Protein AF-A0A0D0EZA2-F1 (afdb_monomer)

Secondary structure (DSSP, 8-state):
--HHHHHHHHHHHGGGGB-TTT--BT-SHHHHHHHHHHHHHHHHTT--HHHHHHHHHHHHHHTT--HHHHHHHHHHHHHHHTTT--

Mean predicted aligned error: 2.36 Å

Nearest PDB structures (foldseek):
  5jwr-assembly2_H  TM=5.330E-01  e=1.004E+00  Thermosynechococcus vestitus BP-1
  5n8y-assembly1_M  TM=4.928E-01  e=1.846E+00  Synechococcus elongatus
  9evd-assembly1_3-2  TM=3.142E-01  e=5.007E+00  Polytomella sp. Pringsheim 198.80

pLDDT: mean 95.6, std 2.99, range [81.94, 98.19]

Foldseek 3Di:
DALVVLLVVLLVCVQLQADPPPRAGPPDVRSVVSLLVSLVSCLVRQNALVSQLVSLVVVCVVVVPDPVRSVNRSVVSCVNNVVRHD

Structure (mmCIF, N/CA/C/O backbone):
data_AF-A0A0D0EZA2-F1
#
_entry.id   AF-A0A0D0EZA2-F1
#
loop_
_atom_site.group_PDB
_atom_site.id
_atom_site.type_symbol
_atom_site.label_atom_id
_atom_site.label_alt_id
_atom_site.label_comp_id
_atom_site.label_asym_id
_atom_site.label_entity_id
_atom_site.label_seq_id
_atom_site.pdbx_PDB_ins_code
_atom_site.Cartn_x
_atom_site.Cartn_y
_atom_site.Cartn_z
_atom_site.occupancy
_atom_site.B_iso_or_equiv
_atom_site.auth_seq_id
_atom_site.auth_comp_id
_atom_site.auth_asym_id
_atom_site.auth_atom_id
_atom_site.pdbx_PDB_model_num
ATOM 1 N N . MET A 1 1 ? -9.925 12.377 10.738 1.00 83.06 1 MET A N 1
ATOM 2 C CA . MET A 1 1 ? -9.886 11.843 9.369 1.00 83.06 1 MET A CA 1
ATOM 3 C C . MET A 1 1 ? -10.976 10.798 9.263 1.00 83.06 1 MET A C 1
ATOM 5 O O . MET A 1 1 ? -11.019 9.909 10.108 1.00 83.06 1 MET A O 1
ATOM 9 N N . THR A 1 2 ? -11.888 10.956 8.316 1.00 94.38 2 THR A N 1
ATOM 10 C CA . THR A 1 2 ? -12.923 9.972 7.994 1.00 94.38 2 THR A CA 1
ATOM 11 C C . THR A 1 2 ? -12.305 8.763 7.287 1.00 94.38 2 THR A C 1
ATOM 13 O O . THR A 1 2 ? -11.149 8.796 6.867 1.00 94.38 2 THR A O 1
ATOM 16 N N . HIS A 1 3 ? -13.073 7.683 7.148 1.00 95.12 3 HIS A N 1
ATOM 17 C CA . HIS A 1 3 ? -12.637 6.499 6.409 1.00 95.12 3 HIS A CA 1
ATOM 18 C C . HIS A 1 3 ? -12.287 6.828 4.940 1.00 95.12 3 HIS A C 1
ATOM 20 O O . HIS A 1 3 ? -11.217 6.456 4.467 1.00 95.12 3 HIS A O 1
ATOM 26 N N . SER A 1 4 ? -13.125 7.615 4.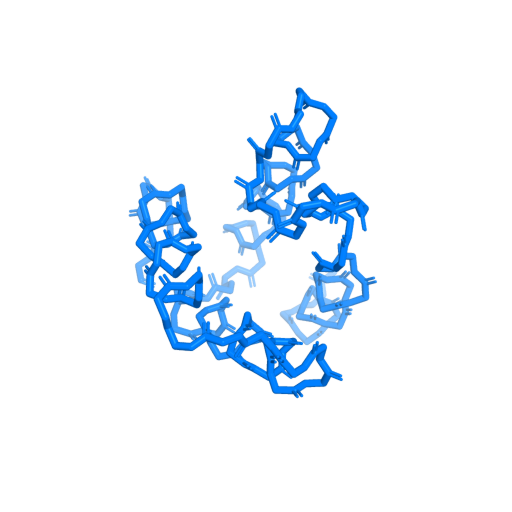252 1.00 95.69 4 SER A N 1
ATOM 27 C CA . SER A 1 4 ? -12.886 8.034 2.858 1.00 95.69 4 SER A CA 1
ATOM 28 C C . SER A 1 4 ? -11.629 8.894 2.710 1.00 95.69 4 SER A C 1
ATOM 30 O O . SER A 1 4 ? -10.821 8.658 1.818 1.00 95.69 4 SER A O 1
ATOM 32 N N . GLU A 1 5 ? -11.417 9.853 3.618 1.00 97.00 5 GLU A N 1
ATOM 33 C CA . GLU A 1 5 ? -10.203 10.684 3.617 1.00 97.00 5 GLU A CA 1
ATOM 34 C C . GLU A 1 5 ? -8.938 9.835 3.827 1.00 97.00 5 GLU A C 1
ATOM 36 O O . GLU A 1 5 ? -7.888 10.120 3.252 1.00 97.00 5 GLU A O 1
ATOM 41 N N . ALA A 1 6 ? -9.030 8.774 4.637 1.00 96.94 6 ALA A N 1
ATOM 42 C CA . ALA A 1 6 ? -7.919 7.855 4.846 1.00 96.94 6 ALA A CA 1
ATOM 43 C C . ALA A 1 6 ? -7.612 7.036 3.589 1.00 96.94 6 ALA A C 1
ATOM 45 O O . ALA A 1 6 ? -6.439 6.904 3.243 1.00 96.94 6 ALA A O 1
ATOM 46 N N . LEU A 1 7 ? -8.632 6.532 2.888 1.00 96.62 7 LEU A N 1
ATOM 47 C CA . LEU A 1 7 ? -8.453 5.838 1.609 1.00 96.62 7 LEU A CA 1
ATOM 48 C C . LEU A 1 7 ? -7.768 6.739 0.577 1.00 96.62 7 LEU A C 1
ATOM 50 O O . LEU A 1 7 ? -6.770 6.336 -0.020 1.00 96.62 7 LEU A O 1
ATOM 54 N N . GLU A 1 8 ? -8.244 7.973 0.410 1.00 97.00 8 GLU A N 1
ATOM 55 C CA . GLU A 1 8 ? -7.659 8.938 -0.528 1.00 97.00 8 GLU A CA 1
ATOM 56 C C . GLU A 1 8 ? -6.192 9.242 -0.205 1.00 97.00 8 GLU A C 1
ATOM 58 O O . GLU A 1 8 ? -5.334 9.236 -1.095 1.00 97.00 8 GLU A O 1
ATOM 63 N N . GLU A 1 9 ? -5.881 9.468 1.072 1.00 97.50 9 GLU A N 1
ATOM 64 C CA . GLU A 1 9 ? -4.523 9.784 1.501 1.00 97.50 9 GLU A CA 1
ATOM 65 C C . GLU A 1 9 ? -3.576 8.585 1.358 1.00 97.50 9 GLU A C 1
ATOM 67 O O . GLU A 1 9 ? -2.429 8.738 0.929 1.00 97.50 9 GLU A O 1
ATOM 72 N N . ILE A 1 10 ? -4.044 7.378 1.684 1.00 97.44 10 ILE A N 1
ATOM 73 C CA . ILE A 1 10 ? -3.285 6.139 1.493 1.00 97.44 10 ILE A CA 1
ATOM 74 C C . ILE A 1 10 ? -3.013 5.920 0.003 1.00 97.44 10 ILE A C 1
ATOM 76 O O . ILE A 1 10 ? -1.860 5.689 -0.371 1.00 97.44 10 ILE A O 1
ATOM 80 N N . ASN A 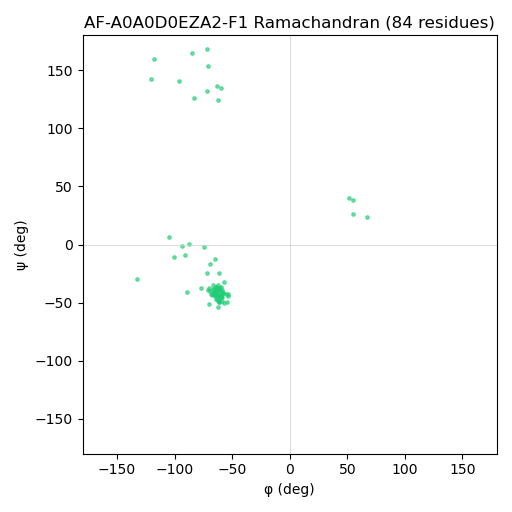1 11 ? -4.033 6.064 -0.846 1.00 96.62 11 ASN A N 1
ATOM 81 C CA . ASN A 1 11 ? -3.913 5.908 -2.293 1.00 96.62 11 ASN A CA 1
ATOM 82 C C . ASN A 1 11 ? -2.910 6.909 -2.884 1.00 96.62 11 ASN A C 1
ATOM 84 O O . ASN A 1 11 ? -2.018 6.536 -3.641 1.00 96.62 11 ASN A O 1
ATOM 88 N N . ARG A 1 12 ? -2.962 8.179 -2.464 1.00 96.75 12 ARG A N 1
ATOM 89 C CA . ARG A 1 12 ? -1.979 9.199 -2.869 1.00 96.75 12 ARG A CA 1
ATOM 90 C C . ARG A 1 12 ? -0.536 8.827 -2.529 1.00 96.75 12 ARG A C 1
ATOM 92 O O . ARG A 1 12 ? 0.383 9.245 -3.231 1.00 96.75 12 ARG A O 1
ATOM 99 N N . ARG A 1 13 ? -0.320 8.098 -1.433 1.00 95.69 13 ARG A N 1
ATOM 100 C CA . ARG A 1 13 ? 1.013 7.729 -0.935 1.00 95.69 13 ARG A CA 1
ATOM 101 C C . ARG A 1 13 ? 1.521 6.394 -1.475 1.00 95.69 13 ARG A C 1
ATOM 103 O O . ARG A 1 13 ? 2.695 6.094 -1.252 1.00 95.69 13 ARG A O 1
ATOM 110 N N . ILE A 1 14 ? 0.689 5.614 -2.168 1.00 96.38 14 ILE A N 1
ATOM 111 C CA . ILE A 1 14 ? 0.968 4.206 -2.484 1.00 96.38 14 ILE A CA 1
ATOM 112 C C . ILE A 1 14 ? 2.267 4.010 -3.270 1.00 96.38 14 ILE A C 1
ATOM 114 O O . ILE A 1 14 ? 3.073 3.151 -2.922 1.00 96.38 14 ILE A O 1
ATOM 118 N N . GLY A 1 15 ? 2.545 4.872 -4.252 1.00 95.44 15 GLY A N 1
ATOM 119 C CA . GLY A 1 15 ? 3.776 4.798 -5.045 1.00 95.44 15 GLY A CA 1
ATOM 120 C C . GLY A 1 15 ? 5.051 4.968 -4.213 1.00 95.44 15 GLY A C 1
ATOM 121 O O . GLY A 1 15 ? 6.097 4.436 -4.566 1.00 95.44 15 GLY A O 1
ATOM 122 N N . GLY A 1 16 ? 4.965 5.639 -3.059 1.00 96.25 16 GLY A N 1
ATOM 123 C CA . GLY A 1 16 ? 6.087 5.826 -2.139 1.00 96.25 16 GLY A CA 1
ATOM 124 C C . GLY A 1 16 ? 6.469 4.580 -1.335 1.00 96.25 16 GLY A C 1
ATOM 125 O O . GLY A 1 16 ? 7.407 4.662 -0.542 1.00 96.25 16 GLY A O 1
ATOM 126 N N . TRP A 1 17 ? 5.744 3.467 -1.492 1.00 97.56 17 TRP A N 1
ATOM 127 C CA . TRP A 1 17 ? 6.022 2.184 -0.833 1.00 97.56 17 TRP A CA 1
ATOM 128 C C . TRP A 1 17 ? 6.874 1.246 -1.689 1.00 97.56 17 TRP A C 1
ATOM 130 O O . TRP A 1 17 ? 7.184 0.134 -1.254 1.00 97.56 17 TRP A O 1
ATOM 140 N N . PHE A 1 18 ? 7.230 1.664 -2.901 1.00 96.75 18 PHE A N 1
ATOM 141 C CA . PHE A 1 18 ? 7.958 0.856 -3.867 1.00 96.75 18 PHE A CA 1
ATOM 142 C C . PHE A 1 18 ? 9.275 1.532 -4.225 1.00 96.75 18 PHE A C 1
ATOM 144 O O . PHE A 1 18 ? 9.333 2.755 -4.365 1.00 96.75 18 PHE A O 1
ATOM 151 N N . GLY A 1 19 ? 10.322 0.730 -4.414 1.00 93.00 19 GLY A N 1
ATOM 152 C CA . GLY A 1 19 ? 11.591 1.236 -4.921 1.00 93.00 19 GLY A CA 1
ATOM 153 C C . GLY A 1 19 ? 11.404 1.869 -6.302 1.00 93.00 19 GLY A C 1
ATOM 154 O O . GLY A 1 19 ? 10.735 1.315 -7.175 1.00 93.00 19 GLY A O 1
ATOM 155 N N . THR A 1 20 ? 11.985 3.048 -6.521 1.00 88.12 20 THR A N 1
ATOM 156 C CA . THR A 1 20 ? 11.775 3.813 -7.763 1.00 88.12 20 THR A CA 1
ATOM 157 C C . THR A 1 20 ? 12.246 3.057 -9.008 1.00 88.12 20 THR A C 1
ATOM 159 O O . THR A 1 20 ? 11.593 3.130 -10.047 1.00 88.12 20 THR A O 1
ATOM 162 N N . ALA A 1 21 ? 13.372 2.341 -8.905 1.00 87.62 21 ALA A N 1
ATOM 163 C CA . ALA A 1 21 ? 14.005 1.656 -10.033 1.00 87.62 21 ALA A CA 1
ATOM 164 C C . ALA A 1 21 ? 13.498 0.220 -10.233 1.00 87.62 21 ALA A C 1
ATOM 166 O O . ALA A 1 21 ? 13.296 -0.203 -11.366 1.00 87.62 21 ALA A O 1
ATOM 167 N N . ASP A 1 22 ? 13.301 -0.528 -9.146 1.00 88.69 22 ASP A N 1
ATOM 168 C CA . ASP A 1 22 ? 12.963 -1.956 -9.184 1.00 88.69 22 ASP A CA 1
ATOM 169 C C . ASP A 1 22 ? 11.470 -2.242 -8.956 1.00 88.69 22 ASP A C 1
ATOM 171 O O . ASP A 1 22 ? 11.020 -3.371 -9.152 1.00 88.69 22 ASP A O 1
ATOM 175 N N . LYS A 1 23 ? 10.700 -1.227 -8.538 1.00 93.81 23 LYS A N 1
ATOM 176 C CA . LYS A 1 23 ? 9.278 -1.317 -8.182 1.00 93.81 23 LYS A CA 1
ATOM 177 C C . LYS A 1 23 ? 9.000 -2.379 -7.116 1.00 93.81 23 LYS A C 1
ATOM 179 O O . LYS A 1 23 ? 7.894 -2.914 -7.028 1.00 93.81 23 LYS A O 1
ATOM 184 N N . ILE A 1 24 ? 9.985 -2.688 -6.274 1.00 95.62 24 ILE A N 1
ATOM 185 C CA . ILE A 1 24 ? 9.857 -3.676 -5.206 1.00 95.62 24 ILE A CA 1
ATOM 186 C C . ILE A 1 24 ? 9.212 -3.023 -3.983 1.00 95.62 24 ILE A C 1
ATOM 188 O O . ILE A 1 24 ? 9.708 -2.031 -3.450 1.00 95.62 24 ILE A O 1
ATOM 192 N N . PHE A 1 25 ? 8.127 -3.621 -3.487 1.00 97.25 25 PHE A N 1
ATOM 193 C CA . PHE A 1 25 ? 7.448 -3.163 -2.274 1.00 97.25 25 PHE A CA 1
ATOM 194 C C . PHE A 1 25 ? 8.363 -3.259 -1.051 1.00 97.25 25 PHE A C 1
ATOM 196 O O . PHE A 1 25 ? 8.857 -4.348 -0.744 1.00 97.25 25 PHE A O 1
ATOM 203 N N . GLY A 1 26 ? 8.565 -2.156 -0.328 1.00 94.00 26 GLY A N 1
ATOM 204 C CA . GLY A 1 26 ? 9.474 -2.119 0.819 1.00 94.00 26 GLY A CA 1
ATOM 205 C C . GLY A 1 26 ? 10.880 -2.593 0.440 1.00 94.00 26 GLY A C 1
ATOM 206 O O . GLY A 1 26 ? 11.479 -3.386 1.169 1.00 94.00 26 GLY A O 1
ATOM 207 N N . GLY A 1 27 ? 11.345 -2.238 -0.765 1.00 90.62 27 GLY A N 1
ATOM 208 C CA . GLY A 1 27 ? 12.686 -2.565 -1.254 1.00 90.62 27 GLY A CA 1
ATOM 209 C C . GLY A 1 27 ? 13.768 -1.839 -0.457 1.00 90.62 27 GLY A C 1
ATOM 210 O O . GLY A 1 27 ? 14.810 -2.420 -0.153 1.00 90.62 27 GLY A O 1
ATOM 211 N N . HIS A 1 28 ? 13.476 -0.609 -0.027 1.00 93.50 28 HIS A N 1
ATOM 212 C CA . HIS A 1 28 ? 14.337 0.175 0.847 1.00 93.50 28 HIS A CA 1
ATOM 213 C C . HIS A 1 28 ? 13.670 0.489 2.186 1.00 93.50 28 HIS A C 1
ATOM 215 O O . HIS A 1 28 ? 12.445 0.491 2.328 1.00 93.50 28 HIS A O 1
ATOM 221 N N . LYS A 1 29 ? 14.502 0.822 3.180 1.00 94.25 29 LYS A N 1
ATOM 222 C CA . LYS A 1 29 ? 14.049 1.145 4.538 1.00 94.25 29 LYS A CA 1
ATOM 223 C C . LYS A 1 29 ? 12.987 2.252 4.561 1.00 94.25 29 LYS A C 1
ATOM 225 O O . LYS A 1 29 ? 12.007 2.129 5.285 1.00 94.25 29 LYS A O 1
ATOM 230 N N . MET A 1 30 ? 13.159 3.306 3.761 1.00 94.69 30 MET A N 1
ATOM 231 C CA . MET A 1 30 ? 12.190 4.407 3.705 1.00 94.69 30 MET A CA 1
ATOM 23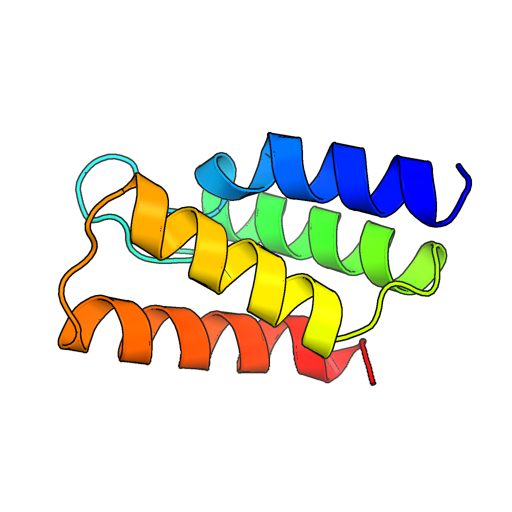2 C C . MET A 1 30 ? 10.836 3.973 3.137 1.00 94.69 30 ME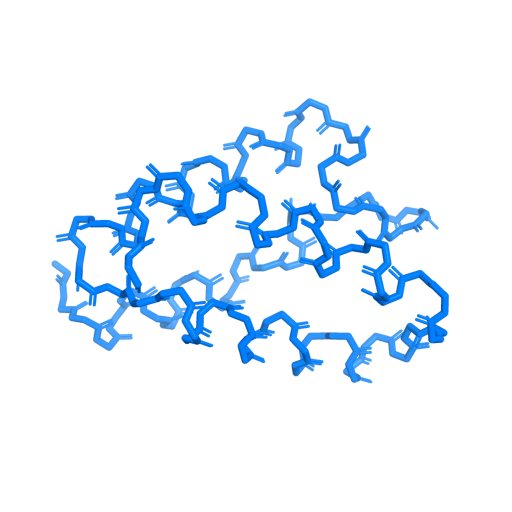T A C 1
ATOM 234 O O . MET A 1 30 ? 9.803 4.422 3.625 1.00 94.69 30 MET A O 1
ATOM 238 N N . ASP A 1 31 ? 10.833 3.097 2.135 1.00 95.69 31 ASP A N 1
ATOM 239 C CA . ASP A 1 31 ? 9.610 2.594 1.507 1.00 95.69 31 ASP A CA 1
ATOM 240 C C . ASP A 1 31 ? 8.822 1.734 2.502 1.00 95.69 31 ASP A C 1
ATOM 242 O O . ASP A 1 31 ? 7.608 1.874 2.655 1.00 95.69 31 ASP A O 1
ATOM 246 N N . GLU A 1 32 ? 9.539 0.882 3.241 1.00 95.19 32 GLU A N 1
ATOM 247 C CA . GLU A 1 32 ? 8.965 0.054 4.299 1.00 95.19 32 GLU A CA 1
ATOM 248 C C . GLU A 1 32 ? 8.423 0.904 5.457 1.00 95.19 32 GLU A C 1
ATOM 250 O O . GLU A 1 32 ? 7.332 0.634 5.966 1.00 95.19 32 GLU A O 1
ATOM 255 N N . ASP A 1 33 ? 9.158 1.938 5.873 1.00 97.25 33 ASP A N 1
ATOM 256 C CA . ASP A 1 33 ? 8.734 2.840 6.942 1.00 97.25 33 ASP A CA 1
ATOM 257 C C . ASP A 1 33 ? 7.454 3.601 6.534 1.00 97.25 33 ASP A C 1
ATOM 259 O O . ASP A 1 33 ? 6.482 3.604 7.295 1.00 97.25 33 ASP A O 1
ATOM 263 N N . ARG A 1 34 ? 7.370 4.104 5.293 1.00 97.50 34 ARG A N 1
ATOM 264 C CA . ARG A 1 34 ? 6.145 4.719 4.740 1.00 97.50 34 ARG A CA 1
ATOM 265 C C . ARG A 1 34 ? 4.969 3.743 4.686 1.00 97.50 34 ARG A C 1
ATOM 267 O O . ARG A 1 34 ? 3.856 4.100 5.074 1.00 97.50 34 ARG A O 1
ATOM 274 N N . ALA A 1 35 ? 5.195 2.502 4.253 1.00 97.31 35 ALA A N 1
ATOM 275 C CA . ALA A 1 35 ? 4.146 1.483 4.222 1.00 97.31 35 ALA A CA 1
ATOM 276 C C . ALA A 1 35 ? 3.645 1.132 5.637 1.00 97.31 35 ALA A C 1
ATOM 278 O O . ALA A 1 35 ? 2.448 0.937 5.860 1.00 97.31 35 ALA A O 1
ATOM 279 N N . LYS A 1 36 ? 4.537 1.102 6.637 1.00 97.44 36 LYS A N 1
ATOM 280 C CA . LYS A 1 36 ? 4.164 0.899 8.047 1.00 97.44 36 LYS A CA 1
ATOM 281 C C . LYS A 1 36 ? 3.352 2.063 8.607 1.00 97.44 36 LYS A C 1
ATOM 283 O O . LYS A 1 36 ? 2.448 1.817 9.408 1.00 97.44 36 LYS A O 1
ATOM 288 N N . GLU A 1 37 ? 3.671 3.297 8.232 1.00 97.25 37 GLU A N 1
ATOM 289 C CA . GLU A 1 37 ? 2.881 4.478 8.594 1.00 97.25 37 GLU A CA 1
ATOM 290 C C . GLU A 1 37 ? 1.485 4.418 7.978 1.00 97.25 37 GLU A C 1
ATOM 292 O O . GLU A 1 37 ? 0.499 4.563 8.701 1.00 97.25 37 GLU A O 1
ATOM 297 N N . ALA A 1 38 ? 1.388 4.089 6.688 1.00 97.06 38 ALA A N 1
ATOM 298 C CA . ALA A 1 38 ? 0.109 3.885 6.016 1.00 97.06 38 ALA A CA 1
ATOM 299 C C . ALA A 1 38 ? -0.720 2.775 6.679 1.00 97.06 38 ALA A C 1
ATOM 301 O O . ALA A 1 38 ? -1.909 2.956 6.913 1.00 97.06 38 ALA A O 1
ATOM 302 N N . ARG A 1 39 ? -0.099 1.663 7.093 1.00 97.31 39 ARG A N 1
ATOM 303 C CA . ARG A 1 39 ? -0.785 0.601 7.849 1.00 97.31 39 ARG A CA 1
ATOM 304 C C . ARG A 1 39 ? -1.334 1.085 9.192 1.00 97.31 39 ARG A C 1
ATOM 306 O O . ARG A 1 39 ? -2.402 0.645 9.607 1.00 97.31 39 ARG A O 1
ATOM 313 N N . LYS A 1 40 ? -0.601 1.946 9.908 1.00 96.81 40 LYS A N 1
ATOM 314 C CA . LYS A 1 40 ? -1.091 2.534 11.168 1.00 96.81 40 LYS A CA 1
ATOM 315 C C . LYS A 1 40 ? -2.301 3.431 10.908 1.00 96.81 40 LYS A C 1
ATOM 317 O O . LYS A 1 40 ? -3.265 3.338 11.658 1.00 96.81 40 LYS A O 1
ATOM 322 N N . LEU A 1 41 ? -2.244 4.248 9.855 1.00 96.25 41 LEU A N 1
ATOM 323 C CA . LEU A 1 41 ? -3.355 5.098 9.432 1.00 96.25 41 LEU A CA 1
ATOM 324 C C . LEU A 1 41 ? -4.583 4.261 9.052 1.00 96.25 41 LEU A C 1
ATOM 326 O O . LEU A 1 41 ? -5.657 4.484 9.595 1.00 96.25 41 LEU A O 1
ATOM 330 N N . ALA A 1 42 ? -4.395 3.243 8.210 1.00 96.94 42 ALA A N 1
ATOM 331 C CA . ALA A 1 42 ? -5.443 2.322 7.785 1.00 96.94 42 ALA A CA 1
ATOM 332 C C . ALA A 1 42 ? -6.159 1.681 8.985 1.00 96.94 42 ALA A C 1
ATOM 334 O O . ALA A 1 42 ? -7.379 1.761 9.097 1.00 96.94 42 ALA A O 1
ATOM 335 N N . ALA A 1 43 ? -5.388 1.141 9.936 1.00 96.81 43 ALA A N 1
ATOM 336 C CA . ALA A 1 43 ? -5.934 0.515 11.137 1.00 96.81 43 ALA A CA 1
ATOM 337 C C . ALA A 1 43 ? -6.706 1.506 12.025 1.00 96.81 43 ALA A C 1
ATOM 339 O O . ALA A 1 43 ? -7.723 1.145 12.607 1.00 96.81 43 ALA A O 1
ATOM 340 N N . ALA A 1 44 ? -6.236 2.752 12.134 1.00 96.69 44 ALA A N 1
ATOM 341 C CA . ALA A 1 44 ? -6.902 3.786 12.925 1.00 96.69 44 ALA A CA 1
ATOM 342 C C . ALA A 1 44 ? -8.206 4.294 12.281 1.00 96.69 44 ALA A C 1
ATOM 344 O O . ALA A 1 44 ? -9.079 4.790 12.989 1.00 96.69 44 ALA A O 1
ATOM 345 N N . SER A 1 45 ? -8.336 4.162 10.960 1.00 96.31 45 SER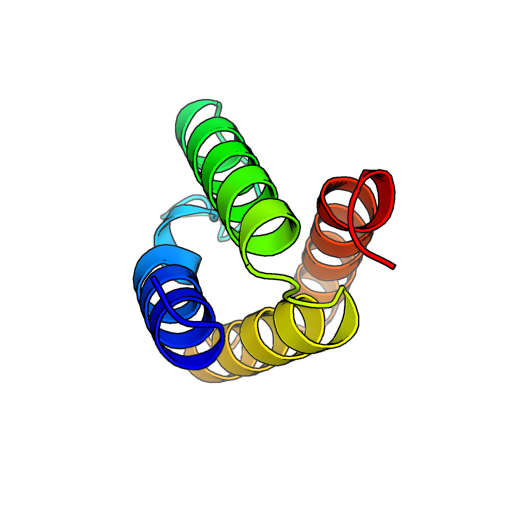 A N 1
ATOM 346 C CA . SER A 1 45 ? -9.475 4.650 10.173 1.00 96.31 45 SER A CA 1
ATOM 347 C C . SER A 1 45 ? -10.436 3.543 9.722 1.00 96.31 45 SER A C 1
ATOM 349 O O . SER A 1 45 ? -11.368 3.816 8.965 1.00 96.31 45 SER A O 1
ATOM 351 N N . GLY A 1 46 ? -10.229 2.303 10.175 1.00 95.75 46 GLY A N 1
ATOM 352 C CA . GLY A 1 46 ? -11.076 1.162 9.817 1.00 95.75 46 GLY A CA 1
ATOM 353 C C . GLY A 1 46 ? -10.981 0.754 8.346 1.00 95.75 46 GLY A C 1
ATOM 354 O O . GLY A 1 46 ? -11.929 0.177 7.828 1.00 95.75 46 GLY A O 1
ATOM 355 N N . VAL A 1 47 ? -9.877 1.083 7.671 1.00 97.38 47 VAL A N 1
ATOM 356 C CA . VAL A 1 47 ? -9.590 0.588 6.318 1.00 97.38 47 VAL A CA 1
ATOM 357 C C . VAL A 1 47 ? -9.238 -0.893 6.410 1.00 97.38 47 VAL A C 1
ATOM 359 O O . VAL A 1 47 ? -8.430 -1.302 7.249 1.00 97.38 47 VAL A O 1
ATOM 362 N N . THR A 1 48 ? -9.854 -1.687 5.551 1.00 97.75 48 THR A N 1
ATOM 363 C CA . THR A 1 48 ? -9.742 -3.146 5.508 1.00 97.75 48 THR A CA 1
ATOM 364 C C . THR A 1 48 ? -8.526 -3.600 4.713 1.00 97.75 48 THR A C 1
ATOM 366 O O . THR A 1 48 ? -7.916 -2.838 3.954 1.00 97.75 48 THR A O 1
ATOM 369 N N . LEU A 1 49 ? -8.149 -4.870 4.873 1.00 97.69 49 LEU A N 1
ATOM 370 C CA . LEU A 1 49 ? -7.088 -5.446 4.053 1.00 97.69 49 LEU A CA 1
ATOM 371 C C . LEU A 1 49 ? -7.461 -5.466 2.563 1.00 97.69 49 LEU A C 1
ATOM 373 O O . LEU A 1 49 ? -6.600 -5.193 1.724 1.00 97.69 49 LEU A O 1
ATOM 377 N N . ASP A 1 50 ? -8.719 -5.760 2.241 1.00 98.00 50 ASP A N 1
ATOM 378 C CA . ASP A 1 50 ? -9.200 -5.862 0.861 1.00 98.00 50 ASP A CA 1
ATOM 379 C C . ASP A 1 50 ? -9.122 -4.520 0.124 1.00 98.00 50 ASP A C 1
ATOM 381 O O . ASP A 1 50 ? -8.665 -4.476 -1.017 1.00 98.00 50 ASP A O 1
ATOM 385 N N . GLU A 1 51 ? -9.436 -3.410 0.795 1.00 98.19 51 GLU A N 1
ATOM 386 C CA . GLU A 1 51 ? -9.290 -2.063 0.225 1.00 98.19 51 GLU A CA 1
ATOM 387 C C . GLU A 1 51 ? -7.825 -1.722 -0.078 1.00 98.19 51 GLU A C 1
ATOM 389 O O . GLU A 1 51 ? -7.512 -1.163 -1.131 1.00 98.19 51 GLU A O 1
ATOM 394 N N . ILE A 1 52 ? -6.893 -2.101 0.808 1.00 98.12 52 ILE A N 1
ATOM 395 C CA . ILE A 1 52 ? -5.453 -1.941 0.549 1.00 98.12 52 ILE A CA 1
ATOM 396 C C . ILE A 1 52 ? -5.014 -2.785 -0.651 1.00 98.12 52 ILE A C 1
ATOM 398 O O . ILE A 1 52 ? -4.232 -2.320 -1.483 1.00 98.12 52 ILE A O 1
ATOM 402 N N . VAL A 1 53 ? -5.488 -4.029 -0.730 1.00 97.75 53 VAL A N 1
ATOM 403 C CA . VAL A 1 53 ? -5.173 -4.950 -1.827 1.00 97.75 53 VAL A CA 1
ATOM 404 C C . VAL A 1 53 ? -5.699 -4.408 -3.152 1.00 97.75 53 VAL A C 1
ATOM 406 O O . VAL A 1 53 ? -4.953 -4.414 -4.129 1.00 97.75 53 VAL A O 1
ATOM 409 N N . GLN A 1 54 ? -6.926 -3.889 -3.177 1.00 97.94 54 GLN A N 1
ATOM 410 C CA . GLN A 1 54 ? -7.508 -3.277 -4.365 1.00 97.94 54 GLN A CA 1
ATOM 411 C C . GLN A 1 54 ? -6.698 -2.056 -4.820 1.00 97.94 54 GLN A C 1
ATOM 413 O O . GLN A 1 54 ? -6.303 -1.991 -5.982 1.00 97.94 54 GLN A O 1
ATOM 418 N N . MET A 1 55 ? -6.366 -1.128 -3.912 1.00 97.56 55 MET A N 1
ATOM 419 C CA . MET A 1 55 ? -5.542 0.041 -4.255 1.00 97.56 55 MET A CA 1
ATOM 420 C C . MET A 1 55 ? -4.170 -0.363 -4.811 1.00 97.56 55 MET A C 1
ATOM 422 O O . MET A 1 55 ? -3.666 0.255 -5.751 1.00 97.56 55 MET A O 1
ATOM 426 N N . ALA A 1 56 ? -3.555 -1.405 -4.246 1.00 97.38 56 ALA A N 1
ATOM 427 C CA . ALA A 1 56 ? -2.284 -1.921 -4.738 1.00 97.38 56 ALA A CA 1
ATOM 428 C C . ALA A 1 56 ? -2.400 -2.522 -6.143 1.00 97.38 56 ALA A C 1
ATOM 430 O O . ALA A 1 56 ? -1.514 -2.292 -6.964 1.00 97.38 56 ALA A O 1
ATOM 431 N N . ASP A 1 57 ? -3.473 -3.256 -6.432 1.00 97.06 57 ASP A N 1
ATOM 432 C CA . ASP A 1 57 ? -3.691 -3.843 -7.754 1.00 97.06 57 ASP A CA 1
ATOM 433 C C . ASP A 1 57 ? -3.940 -2.764 -8.820 1.00 97.06 57 ASP A C 1
ATOM 435 O O . ASP A 1 57 ? -3.283 -2.758 -9.861 1.00 97.06 57 ASP A O 1
ATOM 439 N N . GLU A 1 58 ? -4.758 -1.754 -8.503 1.00 97.19 58 GLU A N 1
ATOM 440 C CA . GLU A 1 58 ? -4.967 -0.581 -9.364 1.00 97.19 58 GLU A CA 1
ATOM 441 C C . GLU A 1 58 ? -3.664 0.197 -9.618 1.00 97.19 58 GLU A C 1
ATOM 443 O O . GLU A 1 58 ? -3.436 0.725 -10.711 1.00 97.19 58 GLU A O 1
ATOM 448 N N . TYR A 1 59 ? -2.787 0.292 -8.613 1.00 96.62 59 TYR A N 1
ATOM 449 C CA . TYR A 1 59 ? -1.459 0.879 -8.781 1.00 96.62 59 TYR A CA 1
ATOM 450 C C . TYR A 1 59 ? -0.588 0.038 -9.724 1.00 96.62 59 TYR A C 1
ATOM 452 O O . TYR A 1 59 ? 0.086 0.586 -10.597 1.00 96.62 59 TYR A O 1
ATOM 460 N N . PHE A 1 60 ? -0.628 -1.290 -9.599 1.00 96.56 60 PHE A N 1
ATOM 461 C CA . PHE A 1 60 ? 0.123 -2.186 -10.477 1.00 96.56 60 PHE A CA 1
ATOM 462 C C . PHE A 1 60 ? -0.328 -2.104 -11.933 1.00 96.56 60 PHE A C 1
ATOM 464 O O . PHE A 1 60 ? 0.521 -2.177 -12.826 1.00 96.56 60 PHE A O 1
ATOM 471 N N . ASP A 1 61 ? -1.629 -1.919 -12.168 1.00 96.12 61 ASP A N 1
ATOM 472 C CA . ASP A 1 61 ? -2.193 -1.653 -13.493 1.00 96.12 61 ASP A CA 1
ATOM 473 C C . ASP A 1 61 ? -1.652 -0.366 -14.096 1.00 96.12 61 ASP A C 1
ATOM 475 O O . ASP A 1 61 ? -1.135 -0.384 -15.2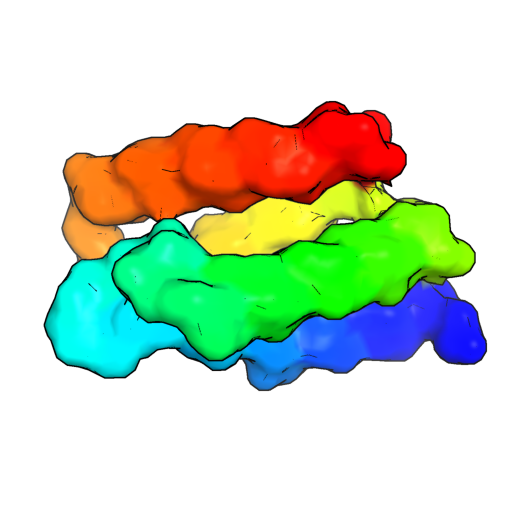13 1.00 96.12 61 ASP A O 1
ATOM 479 N N . LYS A 1 62 ? -1.677 0.733 -13.338 1.00 95.56 62 LYS A N 1
ATOM 480 C CA . LYS A 1 62 ? -1.162 2.033 -13.800 1.00 95.56 62 LYS A CA 1
ATOM 481 C C . LYS A 1 62 ? 0.325 1.985 -14.154 1.00 95.56 62 LYS A C 1
ATOM 483 O O . LYS A 1 62 ? 0.754 2.611 -15.120 1.00 95.56 62 LYS A O 1
ATOM 488 N N . GLU A 1 63 ? 1.106 1.232 -13.392 1.00 94.50 63 GLU A N 1
ATOM 489 C CA . GLU A 1 63 ? 2.553 1.098 -13.581 1.00 94.50 63 GLU A CA 1
ATOM 490 C C . GLU A 1 63 ? 2.942 -0.021 -14.565 1.00 94.50 63 GLU A C 1
ATOM 492 O O . GLU A 1 63 ? 4.129 -0.229 -14.810 1.00 94.50 63 GLU A O 1
ATOM 497 N N . ASN A 1 64 ? 1.972 -0.744 -15.141 1.00 94.56 64 ASN A N 1
ATOM 498 C CA . ASN A 1 64 ? 2.200 -1.877 -16.045 1.00 94.56 64 ASN A CA 1
ATOM 499 C C . ASN A 1 64 ? 3.164 -2.939 -15.473 1.00 94.56 64 ASN A C 1
ATOM 501 O O . ASN A 1 64 ? 4.002 -3.489 -16.193 1.00 94.56 64 ASN A O 1
ATOM 505 N N . LEU A 1 65 ? 3.064 -3.251 -14.171 1.00 93.81 65 LEU A N 1
ATOM 506 C CA . LEU A 1 65 ? 3.919 -4.277 -13.561 1.00 93.81 65 LEU A CA 1
ATOM 507 C C . LEU A 1 65 ? 3.641 -5.648 -14.190 1.00 93.81 65 LEU A C 1
ATOM 509 O O . LEU A 1 65 ? 2.488 -6.056 -14.333 1.00 93.81 65 LEU A O 1
ATOM 513 N N . HIS A 1 66 ? 4.697 -6.399 -14.491 1.00 94.25 66 HIS A N 1
ATOM 514 C CA . HIS A 1 66 ? 4.563 -7.770 -14.979 1.00 94.25 66 HIS A CA 1
ATOM 515 C C . HIS A 1 66 ? 4.086 -8.727 -13.871 1.00 94.25 66 HIS A C 1
ATOM 517 O O . HIS A 1 66 ? 4.337 -8.511 -12.681 1.00 94.25 66 HIS A O 1
ATOM 523 N N . ALA A 1 67 ? 3.420 -9.814 -14.272 1.00 95.00 67 ALA A N 1
ATOM 524 C CA . ALA A 1 67 ? 2.682 -10.709 -13.375 1.00 95.00 67 ALA A CA 1
ATOM 525 C C . ALA A 1 67 ? 3.512 -11.254 -12.196 1.00 95.00 67 ALA A C 1
ATOM 527 O O . ALA A 1 67 ? 3.055 -11.219 -11.055 1.00 95.00 67 ALA A O 1
ATOM 528 N N . GLU A 1 68 ? 4.746 -11.697 -12.446 1.00 95.94 68 GLU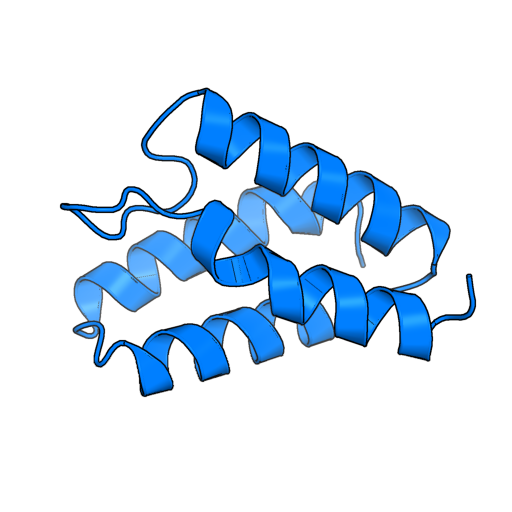 A N 1
ATOM 529 C CA . GLU A 1 68 ? 5.620 -12.244 -11.397 1.00 95.94 68 GLU A CA 1
ATOM 530 C C . GLU A 1 68 ? 5.937 -11.212 -10.299 1.00 95.94 68 GLU A C 1
ATOM 532 O O . GLU A 1 68 ? 5.853 -11.506 -9.102 1.00 95.94 68 GLU A O 1
ATOM 537 N N . LEU A 1 69 ? 6.256 -9.971 -10.686 1.00 95.19 69 LEU A N 1
ATOM 538 C CA . LEU A 1 69 ? 6.556 -8.911 -9.726 1.00 95.19 69 LEU A CA 1
ATOM 539 C C . LEU A 1 69 ? 5.300 -8.471 -8.970 1.00 95.19 69 LEU A C 1
ATOM 541 O O . LEU A 1 69 ? 5.376 -8.240 -7.761 1.00 95.19 69 LEU A O 1
ATOM 545 N N . ARG A 1 70 ? 4.142 -8.424 -9.644 1.00 97.38 70 ARG A N 1
ATOM 546 C CA . ARG A 1 70 ? 2.848 -8.179 -8.988 1.00 97.38 70 ARG A CA 1
ATOM 547 C C . ARG A 1 70 ? 2.565 -9.206 -7.908 1.00 97.38 70 ARG A C 1
ATOM 549 O O . ARG A 1 70 ? 2.279 -8.825 -6.778 1.00 97.38 70 ARG A O 1
ATOM 556 N N . GLU A 1 71 ? 2.690 -10.494 -8.219 1.00 97.56 71 GLU A N 1
ATOM 557 C CA . GLU A 1 71 ? 2.429 -11.568 -7.259 1.00 97.56 71 GLU A CA 1
ATOM 558 C C . GLU A 1 71 ? 3.353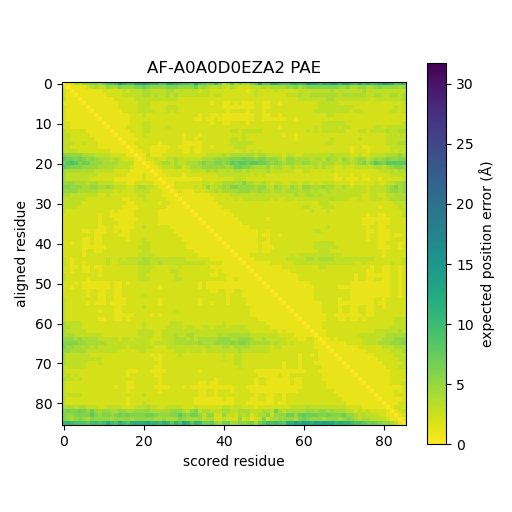 -11.448 -6.038 1.00 97.56 71 GLU A C 1
ATOM 560 O O . GLU A 1 71 ? 2.905 -11.517 -4.887 1.00 97.56 71 GLU A O 1
ATOM 565 N N . LYS A 1 72 ? 4.646 -11.201 -6.277 1.00 97.19 72 LYS A N 1
ATOM 566 C CA . LYS A 1 72 ? 5.637 -11.005 -5.216 1.00 97.19 72 LYS A CA 1
ATOM 567 C C . LYS A 1 72 ? 5.303 -9.797 -4.341 1.00 97.19 72 LYS A C 1
ATOM 569 O O . LYS A 1 72 ? 5.319 -9.913 -3.113 1.00 97.19 72 LYS A O 1
ATOM 574 N N . ASN A 1 73 ? 4.989 -8.653 -4.944 1.00 97.94 73 ASN A N 1
ATOM 575 C CA . ASN A 1 73 ? 4.630 -7.441 -4.212 1.00 97.94 73 ASN A CA 1
ATOM 576 C C . ASN A 1 73 ? 3.324 -7.626 -3.435 1.00 97.94 73 ASN A C 1
ATOM 578 O O . ASN A 1 73 ? 3.277 -7.312 -2.246 1.00 97.94 73 ASN A O 1
ATOM 582 N N . MET A 1 74 ? 2.306 -8.230 -4.047 1.00 97.94 74 MET A N 1
ATOM 583 C CA . MET A 1 74 ? 1.016 -8.486 -3.412 1.00 97.94 74 MET A CA 1
ATOM 584 C C . MET A 1 74 ? 1.156 -9.396 -2.185 1.00 97.94 74 MET A C 1
ATOM 586 O O . MET A 1 74 ? 0.590 -9.108 -1.130 1.00 97.94 74 MET A O 1
ATOM 590 N N . LYS A 1 75 ? 1.982 -10.450 -2.262 1.00 97.75 75 LYS A N 1
ATOM 591 C CA . LYS A 1 75 ? 2.308 -11.295 -1.098 1.00 97.75 75 LYS A CA 1
ATOM 592 C C . LYS A 1 75 ? 2.916 -10.481 0.047 1.00 97.75 75 LYS A C 1
ATOM 594 O O . LYS A 1 75 ? 2.563 -10.694 1.208 1.00 97.75 75 LYS A O 1
ATOM 599 N N . ARG A 1 76 ? 3.817 -9.538 -0.251 1.00 97.38 76 ARG A N 1
ATOM 600 C CA . ARG A 1 76 ? 4.459 -8.692 0.771 1.00 97.38 76 ARG A CA 1
ATOM 601 C C . ARG A 1 76 ? 3.494 -7.669 1.370 1.00 97.38 76 ARG A C 1
ATOM 603 O O . ARG A 1 76 ? 3.528 -7.476 2.584 1.00 97.38 76 ARG A O 1
ATOM 610 N N . ILE A 1 77 ? 2.618 -7.076 0.560 1.00 97.62 77 ILE A N 1
ATOM 611 C CA . ILE A 1 77 ? 1.568 -6.152 1.015 1.00 97.62 77 ILE A CA 1
ATOM 612 C C . ILE A 1 77 ? 0.614 -6.879 1.959 1.00 97.62 77 ILE A C 1
ATOM 614 O O . ILE A 1 77 ? 0.479 -6.472 3.113 1.00 97.62 77 ILE A O 1
ATOM 618 N N . LYS A 1 78 ? 0.049 -8.015 1.528 1.00 97.62 78 LYS A N 1
ATOM 619 C CA . LYS A 1 78 ? -0.834 -8.841 2.366 1.00 97.62 78 LYS A CA 1
ATOM 620 C C . LYS A 1 78 ? -0.159 -9.240 3.675 1.00 97.62 78 LYS A C 1
ATOM 622 O O . LYS A 1 78 ? -0.759 -9.112 4.738 1.00 97.62 78 LYS A O 1
ATOM 627 N N . LYS A 1 79 ? 1.119 -9.634 3.625 1.00 96.75 79 LYS A N 1
ATOM 628 C CA . LYS A 1 79 ? 1.900 -9.953 4.826 1.00 96.75 79 LYS A CA 1
ATOM 629 C C . LYS A 1 79 ? 2.053 -8.754 5.761 1.00 96.75 79 LYS A C 1
ATOM 631 O O . LYS A 1 79 ? 1.915 -8.927 6.963 1.00 96.75 79 LYS A O 1
ATOM 636 N N . LEU A 1 80 ? 2.367 -7.559 5.257 1.00 96.44 80 LEU A N 1
ATOM 637 C CA . LEU A 1 80 ? 2.560 -6.387 6.113 1.00 96.44 80 LEU A CA 1
ATOM 638 C C . LEU A 1 80 ? 1.233 -5.913 6.719 1.00 96.44 80 LEU A C 1
ATOM 640 O O . LEU A 1 80 ? 1.148 -5.716 7.935 1.00 96.44 80 LEU A O 1
ATOM 644 N N . PHE A 1 81 ? 0.214 -5.718 5.886 1.00 97.19 81 PHE A N 1
ATOM 645 C CA . PHE A 1 81 ? -1.057 -5.117 6.284 1.00 97.19 81 PHE A CA 1
ATOM 646 C C . PHE A 1 81 ? -1.957 -6.099 7.046 1.00 97.19 81 PHE A C 1
ATOM 648 O O . PHE A 1 81 ? -2.506 -5.714 8.076 1.00 97.19 81 PHE A O 1
ATOM 655 N N . GLY A 1 82 ? -1.985 -7.380 6.667 1.00 94.69 82 GLY A N 1
ATOM 656 C CA . GLY A 1 82 ? -2.800 -8.415 7.321 1.00 94.69 82 GLY A CA 1
ATOM 657 C C . GLY A 1 82 ? -2.414 -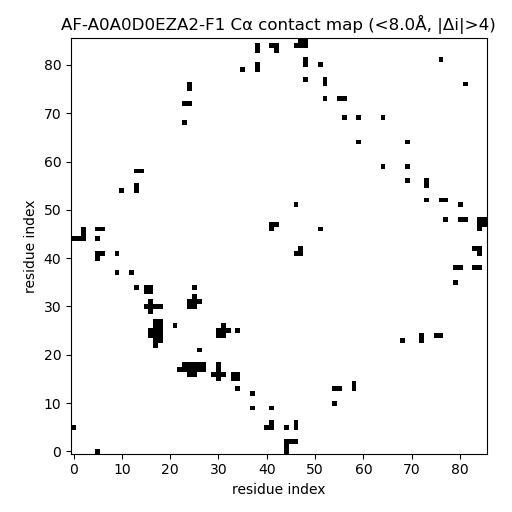8.734 8.771 1.00 94.69 82 GLY A C 1
ATOM 658 O O . GLY A 1 82 ? -3.166 -9.370 9.493 1.00 94.69 82 GLY A O 1
ATOM 659 N N . THR A 1 83 ? -1.257 -8.265 9.255 1.00 92.56 83 THR A N 1
ATOM 660 C CA . THR A 1 83 ? -0.931 -8.338 10.699 1.00 92.56 83 THR A CA 1
ATOM 661 C C . THR A 1 83 ? -1.782 -7.419 11.580 1.00 92.56 83 THR A C 1
ATOM 663 O O . THR A 1 83 ? -1.751 -7.558 12.801 1.00 92.56 83 THR A O 1
ATOM 666 N N . LYS A 1 84 ? -2.454 -6.424 10.991 1.00 89.31 84 LYS A N 1
ATOM 667 C CA . LYS A 1 84 ? -3.225 -5.407 11.720 1.00 89.31 84 LYS A CA 1
ATOM 668 C C . LYS A 1 84 ? -4.612 -5.164 11.146 1.00 89.31 84 LYS A C 1
ATOM 670 O O . LYS A 1 84 ? -5.481 -4.747 11.902 1.00 89.31 84 LYS A O 1
ATOM 675 N N . LEU A 1 85 ? -4.780 -5.346 9.842 1.00 93.38 85 LEU A N 1
ATOM 676 C CA . LEU A 1 85 ? -6.059 -5.197 9.164 1.00 93.38 85 LEU A CA 1
ATOM 677 C C . LEU A 1 85 ? -6.705 -6.574 9.027 1.00 93.38 85 LEU A C 1
ATOM 679 O O . LEU A 1 85 ? -5.990 -7.551 8.783 1.00 93.38 85 LEU A O 1
ATOM 683 N N . GLN A 1 86 ? -8.022 -6.624 9.219 1.00 81.94 86 GLN A N 1
ATOM 684 C CA . GLN A 1 86 ? -8.845 -7.790 8.906 1.00 81.94 86 GLN A CA 1
ATOM 685 C C . GLN A 1 86 ? -9.344 -7.706 7.466 1.00 81.94 86 GLN A C 1
ATOM 687 O O . GLN A 1 86 ? -9.504 -6.566 6.960 1.00 81.94 86 GLN A O 1
#

Organism: NCBI:txid37752

Sequence (86 aa):
MTHSEALEEINRRIGGWFGTADKIFGGHKMDEDRAKEARKLAAASGVTLDEIVQMADEYFDKENLHAELREKNMKRIKKLFGTKLQ

Solvent-accessible surface area (backbone atoms only — not comparable to full-atom values): 4723 Å² total; per-residue (Å²): 126,52,51,68,57,46,51,54,54,44,58,74,47,51,73,58,22,29,32,90,87,78,63,35,59,45,64,41,72,67,16,37,52,46,46,53,50,46,44,52,50,31,52,76,39,71,45,41,38,64,58,54,52,50,54,51,50,57,48,38,60,77,69,65,57,55,69,72,60,46,54,55,35,50,54,51,49,52,58,62,39,51,77,72,25,100

Radius of gyration: 11.87 Å; Cα contacts (8 Å, |Δi|>4): 88; chains: 1; bounding box: 27×24×29 Å